Protein AF-A0A151JCH4-F1 (afdb_monomer)

Sequence (97 aa):
MENDKCILVEFINESNLLAAEYRTWLLNDDYRNDDDEIQKIMDNKMEVAIKWPNCDIKSAIAMRKIIQTLYVDDWTVYAVRIYGYGGMYTEKILNLK

Foldseek 3Di:
DLQFKWFWKFFPPPPRDIDIGGLVQFPDPCSSPDPVVLVVLQVVQHKTKGKDFQDDDDPPVVRVVVVVPDDPVRIDITIITTDDMDTPPDPVVPPPD

Secondary structure (DSSP, 8-state):
-TTSEEEEEEETTTTTEEEEEEGGGBS-HHHHH-HHHHHHHHHTT-EEEEEEESS----HHHHHHHHTT--GGGEEEEEEEEEEEEES--TTTT---

Mean predicted aligned error: 7.49 Å

Organism: NCBI:txid471704

Structure (mmCIF, N/CA/C/O backbone):
data_AF-A0A151JCH4-F1
#
_entry.id   AF-A0A151JCH4-F1
#
loop_
_atom_site.group_PDB
_atom_site.id
_atom_site.type_symbol
_atom_site.label_atom_id
_atom_site.label_alt_id
_atom_site.label_comp_id
_atom_site.label_asym_id
_atom_site.label_entity_id
_atom_site.label_seq_id
_atom_site.pdbx_PDB_ins_code
_atom_site.Cartn_x
_atom_site.Cartn_y
_atom_site.Cartn_z
_atom_site.occupancy
_atom_site.B_iso_or_equiv
_atom_site.auth_seq_id
_atom_site.auth_comp_id
_atom_site.auth_asym_id
_atom_site.auth_atom_id
_atom_site.pdbx_PDB_model_num
ATOM 1 N N . MET A 1 1 ? 17.326 8.496 -1.690 1.00 44.41 1 MET A N 1
ATOM 2 C CA . MET A 1 1 ? 16.831 7.336 -2.468 1.00 44.41 1 MET A CA 1
ATOM 3 C C . MET A 1 1 ? 15.325 7.323 -2.274 1.00 44.41 1 MET A C 1
ATOM 5 O O . MET A 1 1 ? 14.897 7.597 -1.168 1.00 44.41 1 MET A O 1
ATOM 9 N N . GLU A 1 2 ? 14.516 7.055 -3.297 1.00 54.72 2 GLU A N 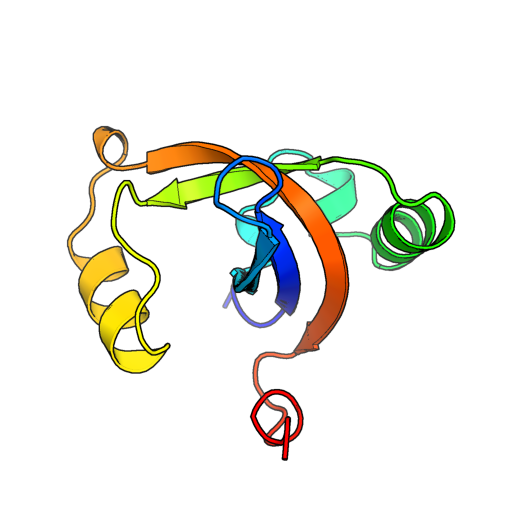1
ATOM 10 C CA . GLU A 1 2 ? 13.040 7.194 -3.243 1.00 54.72 2 GLU A CA 1
ATOM 11 C C . GLU A 1 2 ? 12.320 6.252 -2.248 1.00 54.72 2 GLU A C 1
ATOM 13 O O . GLU A 1 2 ? 11.100 6.263 -2.152 1.00 54.72 2 GLU A O 1
ATOM 18 N N . ASN A 1 3 ? 13.055 5.467 -1.459 1.00 63.16 3 ASN A N 1
ATOM 19 C CA . ASN A 1 3 ? 12.533 4.382 -0.630 1.00 63.16 3 ASN A CA 1
ATOM 20 C C . ASN A 1 3 ? 12.633 4.650 0.880 1.00 63.16 3 ASN A C 1
ATOM 22 O O . ASN A 1 3 ? 12.535 3.724 1.682 1.00 63.16 3 ASN A O 1
ATOM 26 N N . ASP A 1 4 ? 12.817 5.908 1.280 1.00 72.44 4 ASP A N 1
ATOM 27 C CA . ASP A 1 4 ? 12.962 6.262 2.695 1.00 72.44 4 ASP A CA 1
ATOM 28 C C . ASP A 1 4 ? 11.612 6.313 3.426 1.00 72.44 4 ASP A C 1
ATOM 30 O O . ASP A 1 4 ? 11.606 6.298 4.652 1.00 72.44 4 ASP A O 1
ATOM 34 N N . LYS A 1 5 ? 10.479 6.335 2.706 1.00 83.19 5 LYS A N 1
ATOM 35 C CA . LYS A 1 5 ? 9.119 6.336 3.269 1.00 83.19 5 LYS A CA 1
ATOM 36 C C . LYS A 1 5 ? 8.446 4.970 3.107 1.00 83.19 5 LYS A C 1
ATOM 38 O O . LYS A 1 5 ? 8.417 4.410 2.010 1.00 83.19 5 LYS A O 1
ATOM 43 N N . CYS A 1 6 ? 7.850 4.478 4.186 1.00 87.12 6 CYS A N 1
ATOM 44 C CA . CYS A 1 6 ? 7.122 3.218 4.253 1.00 87.12 6 CYS A CA 1
ATOM 45 C C . CYS A 1 6 ? 5.693 3.409 4.7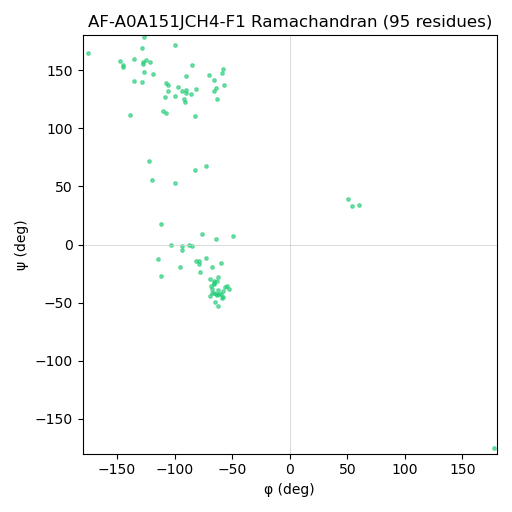81 1.00 87.12 6 CYS A C 1
ATOM 47 O O . CYS A 1 6 ? 5.402 4.387 5.472 1.00 87.12 6 CYS A O 1
ATOM 49 N N . ILE A 1 7 ? 4.826 2.449 4.474 1.00 88.62 7 ILE A N 1
ATOM 50 C CA . ILE A 1 7 ? 3.440 2.331 4.925 1.00 88.62 7 ILE A CA 1
ATOM 51 C C . ILE A 1 7 ? 3.212 0.934 5.510 1.00 88.62 7 ILE A C 1
ATOM 53 O O . ILE A 1 7 ? 3.719 -0.049 4.986 1.00 88.62 7 ILE A O 1
ATOM 57 N N . LEU A 1 8 ? 2.459 0.835 6.599 1.00 90.00 8 LEU A N 1
ATOM 58 C CA . LEU A 1 8 ? 1.952 -0.433 7.118 1.00 90.00 8 LEU A CA 1
ATOM 59 C C . LEU A 1 8 ? 0.586 -0.675 6.486 1.00 90.00 8 LEU A C 1
ATOM 61 O O . LEU A 1 8 ? -0.302 0.170 6.625 1.00 90.00 8 LEU A O 1
ATOM 65 N N . VAL A 1 9 ? 0.421 -1.803 5.807 1.00 89.81 9 VAL A N 1
ATOM 66 C CA . VAL A 1 9 ? -0.786 -2.124 5.046 1.00 89.81 9 VAL A CA 1
ATOM 67 C C . VAL A 1 9 ? -1.372 -3.473 5.435 1.00 89.81 9 VAL A C 1
ATOM 69 O O . VAL A 1 9 ? -0.643 -4.391 5.795 1.00 89.81 9 VAL A O 1
ATOM 72 N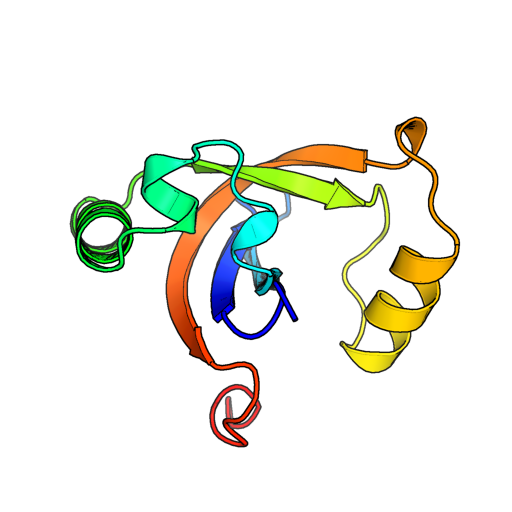 N . GLU A 1 10 ? -2.692 -3.588 5.335 1.00 89.38 10 GLU A N 1
ATOM 73 C CA . GLU A 1 10 ? -3.448 -4.839 5.432 1.00 89.38 10 GLU A CA 1
ATOM 74 C C . GLU A 1 10 ? -3.974 -5.224 4.050 1.00 89.38 10 GLU A C 1
ATOM 76 O O . GLU A 1 10 ? -4.657 -4.426 3.401 1.00 89.38 10 GLU A O 1
ATOM 81 N N . PHE A 1 11 ? -3.690 -6.449 3.615 1.00 87.19 11 PHE A N 1
ATOM 82 C CA . PHE A 1 11 ? -4.215 -7.002 2.370 1.00 87.19 11 PHE A CA 1
ATOM 83 C C . PHE A 1 11 ? -5.621 -7.553 2.589 1.00 87.19 11 PHE A C 1
ATOM 85 O O . PHE A 1 11 ? -5.818 -8.586 3.231 1.00 87.19 11 PHE A O 1
ATOM 92 N N . ILE A 1 12 ? -6.603 -6.875 2.000 1.00 83.56 12 ILE A N 1
ATOM 93 C CA . ILE A 1 12 ? -8.033 -7.144 2.218 1.00 83.56 12 ILE A CA 1
ATOM 94 C C . ILE A 1 12 ? -8.432 -8.524 1.672 1.00 83.56 12 ILE A C 1
ATOM 96 O O . ILE A 1 12 ? -9.274 -9.210 2.244 1.00 83.56 12 ILE A O 1
ATOM 100 N N . ASN A 1 13 ? -7.787 -8.956 0.585 1.00 74.25 13 ASN A N 1
ATOM 101 C CA . ASN A 1 13 ? -8.106 -10.208 -0.106 1.00 74.25 13 ASN A CA 1
ATOM 102 C C . ASN A 1 13 ? -7.263 -11.409 0.361 1.00 74.25 13 ASN A C 1
ATOM 104 O O . ASN A 1 13 ? -7.523 -12.528 -0.066 1.00 74.25 13 ASN A O 1
ATOM 108 N N . GLU A 1 14 ? -6.282 -11.198 1.243 1.00 70.38 14 GLU A N 1
ATOM 109 C CA . GLU A 1 14 ? -5.307 -12.216 1.664 1.00 70.38 14 GLU A CA 1
ATOM 110 C C . GLU A 1 14 ? -5.397 -12.451 3.178 1.00 70.38 14 GLU A C 1
ATOM 112 O O . GLU A 1 14 ? -4.427 -12.296 3.912 1.00 70.38 14 GLU A O 1
ATOM 117 N N . SER A 1 15 ? -6.591 -12.785 3.680 1.00 72.56 15 SER A N 1
ATOM 118 C CA . SER A 1 15 ? -6.825 -13.099 5.104 1.00 72.56 15 SER A CA 1
ATOM 119 C C . SER A 1 15 ? -6.357 -12.018 6.094 1.00 72.56 15 SER A C 1
ATOM 121 O O . SER A 1 15 ? -5.938 -12.350 7.203 1.00 72.56 15 SER A O 1
ATOM 123 N N . ASN A 1 16 ? -6.437 -10.735 5.718 1.00 68.94 16 ASN A N 1
ATOM 124 C CA . ASN A 1 16 ? -6.028 -9.603 6.560 1.00 68.94 16 ASN A CA 1
ATOM 125 C C . ASN A 1 16 ? -4.540 -9.637 6.966 1.00 68.94 16 ASN A C 1
ATOM 127 O O . ASN A 1 16 ? -4.166 -9.232 8.070 1.00 68.94 16 ASN A O 1
ATOM 131 N N . LEU A 1 17 ? -3.669 -10.146 6.088 1.00 79.88 17 LEU A N 1
ATOM 132 C CA . LEU A 1 17 ? -2.225 -10.131 6.319 1.00 79.88 17 LEU A CA 1
ATOM 133 C C . LEU A 1 17 ? -1.686 -8.694 6.372 1.00 79.88 17 LEU A C 1
ATOM 135 O O . LEU A 1 17 ? -2.004 -7.870 5.515 1.00 79.88 17 LEU A O 1
ATOM 139 N N . LEU A 1 18 ? -0.835 -8.421 7.366 1.00 83.06 18 LEU A N 1
ATOM 140 C CA . LEU A 1 18 ? -0.160 -7.137 7.557 1.00 83.06 18 LEU A CA 1
ATOM 141 C C . LEU A 1 18 ? 1.257 -7.165 6.980 1.00 83.06 18 LEU A C 1
ATOM 143 O O . LEU A 1 18 ? 2.011 -8.107 7.238 1.00 83.06 18 LEU A O 1
ATOM 147 N N . ALA A 1 19 ? 1.643 -6.110 6.264 1.00 81.38 19 ALA A N 1
ATOM 148 C CA . ALA A 1 19 ? 2.982 -5.962 5.700 1.00 81.38 19 ALA A CA 1
ATOM 149 C C . ALA A 1 19 ? 3.450 -4.495 5.703 1.00 81.38 19 ALA A C 1
ATOM 151 O O . ALA A 1 19 ? 2.635 -3.573 5.708 1.00 81.38 19 ALA A O 1
ATOM 152 N N . ALA A 1 20 ? 4.766 -4.275 5.755 1.00 82.25 20 ALA A N 1
ATOM 153 C CA . ALA A 1 20 ? 5.369 -2.943 5.792 1.00 82.25 20 ALA A CA 1
ATOM 154 C C . ALA A 1 20 ? 6.073 -2.662 4.466 1.00 82.25 20 ALA A C 1
ATOM 156 O O . ALA A 1 20 ? 7.068 -3.309 4.147 1.00 82.25 20 ALA A O 1
ATOM 157 N N . GLU A 1 21 ? 5.574 -1.672 3.731 1.00 81.81 21 GLU A N 1
ATOM 158 C CA . GLU A 1 21 ? 5.859 -1.500 2.310 1.00 81.81 21 GLU A CA 1
ATOM 159 C C . GLU A 1 21 ? 6.357 -0.129 1.938 1.00 81.81 21 GLU A C 1
ATOM 161 O O . GLU A 1 21 ? 6.096 0.855 2.624 1.00 81.81 21 GLU A O 1
ATOM 166 N N . TYR A 1 22 ? 7.058 -0.051 0.810 1.00 84.38 22 TYR A N 1
ATOM 167 C CA . TYR A 1 22 ? 7.491 1.228 0.282 1.00 84.38 22 TYR A CA 1
ATOM 168 C C . TYR A 1 22 ? 6.293 2.057 -0.145 1.00 84.38 22 TYR A C 1
ATOM 170 O O . TYR A 1 22 ? 5.423 1.618 -0.896 1.00 84.38 22 TYR A O 1
ATOM 178 N N . ARG A 1 23 ? 6.284 3.316 0.278 1.00 86.69 23 ARG A N 1
ATOM 179 C CA . ARG A 1 23 ? 5.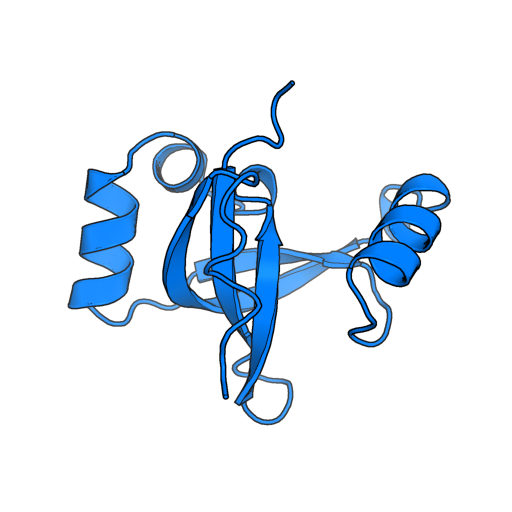212 4.242 -0.075 1.00 86.69 23 ARG A CA 1
ATOM 180 C C . ARG A 1 23 ? 5.122 4.487 -1.584 1.00 86.69 23 ARG A C 1
ATOM 182 O O . ARG A 1 23 ? 4.037 4.721 -2.106 1.00 86.69 23 ARG A O 1
ATOM 189 N N . THR A 1 24 ? 6.243 4.367 -2.293 1.00 87.12 24 THR A N 1
ATOM 190 C CA . THR A 1 24 ? 6.322 4.443 -3.761 1.00 87.12 24 THR A CA 1
ATOM 191 C C . THR A 1 24 ? 5.477 3.386 -4.471 1.00 87.12 24 THR A C 1
ATOM 193 O O . THR A 1 24 ? 5.194 3.534 -5.658 1.00 87.12 24 THR A O 1
ATOM 196 N N . TRP A 1 25 ? 5.035 2.341 -3.770 1.00 89.69 25 TRP A N 1
ATOM 197 C CA . TRP A 1 25 ? 4.205 1.286 -4.344 1.00 89.69 25 TRP A CA 1
ATOM 198 C C . TRP A 1 25 ? 2.723 1.648 -4.423 1.00 89.69 25 TRP A C 1
ATOM 200 O O . TRP A 1 25 ? 1.993 0.988 -5.161 1.00 89.69 25 TRP A O 1
ATOM 210 N N . LEU A 1 26 ? 2.271 2.704 -3.738 1.00 90.69 26 LEU A N 1
ATOM 211 C CA . LEU A 1 26 ? 0.929 3.262 -3.935 1.00 90.69 26 LEU A CA 1
ATOM 212 C C . LEU A 1 26 ? 0.747 3.659 -5.392 1.00 90.69 26 LEU A C 1
ATOM 214 O O . LEU A 1 26 ? 1.649 4.239 -5.978 1.00 90.69 26 LEU A O 1
ATOM 218 N N . LEU A 1 27 ? -0.394 3.375 -6.009 1.00 89.81 27 LEU A N 1
ATOM 219 C CA . LEU A 1 27 ? -0.593 3.732 -7.418 1.00 89.81 27 LEU A CA 1
ATOM 220 C C . LEU A 1 27 ? -0.915 5.212 -7.646 1.00 89.81 27 LEU A C 1
ATOM 222 O O . LEU A 1 27 ? -0.642 5.714 -8.731 1.00 89.81 27 LEU A O 1
ATOM 226 N N . ASN A 1 28 ? -1.453 5.898 -6.639 1.00 87.81 28 ASN A N 1
ATOM 227 C CA . ASN A 1 28 ? -1.803 7.313 -6.714 1.00 87.81 28 ASN A CA 1
ATOM 228 C C . ASN A 1 28 ? -0.631 8.191 -6.236 1.00 87.81 28 ASN A C 1
ATOM 230 O O . ASN A 1 28 ? -0.138 8.019 -5.119 1.00 87.81 28 ASN A O 1
ATOM 234 N N . ASP A 1 29 ? -0.208 9.129 -7.084 1.00 81.38 29 ASP A N 1
ATOM 235 C CA . ASP A 1 29 ? 0.929 10.023 -6.843 1.00 81.38 29 ASP A CA 1
ATOM 236 C C . ASP A 1 29 ? 0.703 11.006 -5.687 1.00 81.38 29 ASP A C 1
ATOM 238 O O . ASP A 1 29 ? 1.658 11.318 -4.969 1.00 81.38 29 ASP A O 1
ATOM 242 N N . ASP A 1 30 ? -0.538 11.432 -5.446 1.00 81.88 30 ASP A N 1
ATOM 243 C CA . ASP A 1 30 ? -0.881 12.295 -4.310 1.00 81.88 30 ASP A CA 1
ATOM 244 C C . ASP A 1 30 ? -0.594 11.547 -3.001 1.00 81.88 30 ASP A C 1
ATOM 246 O O . ASP A 1 30 ? 0.084 12.046 -2.100 1.00 81.88 30 ASP A O 1
ATOM 250 N N . TYR A 1 31 ? -0.979 10.268 -2.945 1.00 83.25 31 TYR A N 1
ATOM 251 C CA . TYR A 1 31 ? -0.753 9.422 -1.772 1.00 83.25 31 TYR A CA 1
ATOM 252 C C . TYR A 1 31 ? 0.730 9.105 -1.578 1.00 83.25 31 TYR A C 1
ATOM 254 O O . TYR A 1 31 ? 1.180 8.930 -0.446 1.00 83.25 31 TYR A O 1
ATOM 262 N N . ARG A 1 32 ? 1.533 9.050 -2.648 1.00 81.50 32 ARG A N 1
ATOM 263 C CA . ARG A 1 32 ? 2.984 8.812 -2.536 1.00 81.50 32 ARG A CA 1
ATOM 264 C C . ARG A 1 32 ? 3.716 9.954 -1.836 1.00 81.50 32 ARG A C 1
ATOM 266 O O . ARG A 1 32 ? 4.690 9.695 -1.127 1.00 81.50 32 ARG A O 1
ATOM 273 N N . ASN A 1 33 ? 3.261 11.188 -2.035 1.00 81.06 33 ASN A N 1
ATOM 274 C CA . ASN A 1 33 ? 4.057 12.374 -1.730 1.00 81.06 33 ASN A CA 1
ATOM 275 C C . ASN A 1 33 ? 3.520 13.204 -0.559 1.00 81.06 33 ASN A C 1
ATOM 277 O O . ASN A 1 33 ? 4.329 13.832 0.125 1.00 81.06 33 ASN A O 1
ATOM 281 N N . ASP A 1 34 ? 2.213 13.156 -0.285 1.00 86.25 34 ASP A N 1
ATOM 282 C CA . ASP A 1 34 ? 1.562 13.999 0.722 1.00 86.25 34 ASP A CA 1
ATOM 283 C C . ASP A 1 34 ? 1.143 13.219 1.981 1.00 86.25 34 ASP A C 1
ATOM 285 O O . ASP A 1 34 ? 0.330 12.294 1.937 1.00 86.25 34 ASP A O 1
ATOM 289 N N . ASP 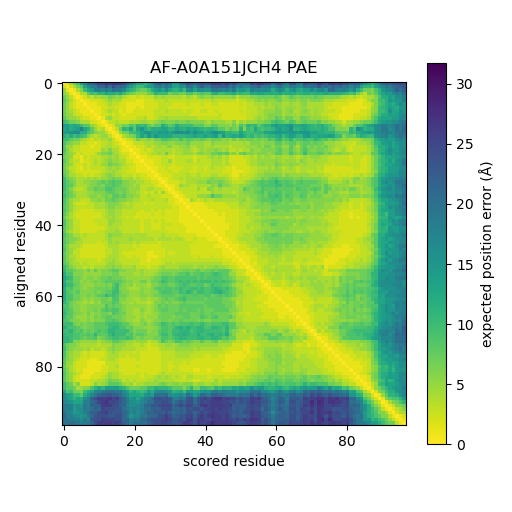A 1 35 ? 1.779 13.520 3.112 1.00 86.81 35 ASP A N 1
ATOM 290 C CA . ASP A 1 35 ? 1.498 12.876 4.400 1.00 86.81 35 ASP A CA 1
ATOM 291 C C . ASP A 1 35 ? 0.053 13.155 4.871 1.00 86.81 35 ASP A C 1
ATOM 293 O O . ASP A 1 35 ? -0.564 12.267 5.464 1.00 86.81 35 ASP A O 1
ATOM 297 N N . ASP A 1 36 ? -0.519 14.318 4.537 1.00 89.31 36 ASP A N 1
ATOM 298 C CA . ASP A 1 36 ? -1.894 14.677 4.908 1.00 89.31 36 ASP A CA 1
ATOM 299 C C . ASP A 1 36 ? -2.913 13.797 4.169 1.00 89.31 36 ASP A C 1
ATOM 301 O O . ASP A 1 36 ? -3.930 13.395 4.738 1.00 89.31 36 ASP A O 1
ATOM 305 N N . GLU A 1 37 ? -2.633 13.432 2.916 1.00 90.25 37 GLU A N 1
ATOM 306 C CA . GLU A 1 37 ? -3.473 12.507 2.146 1.00 90.25 37 GLU A CA 1
ATOM 3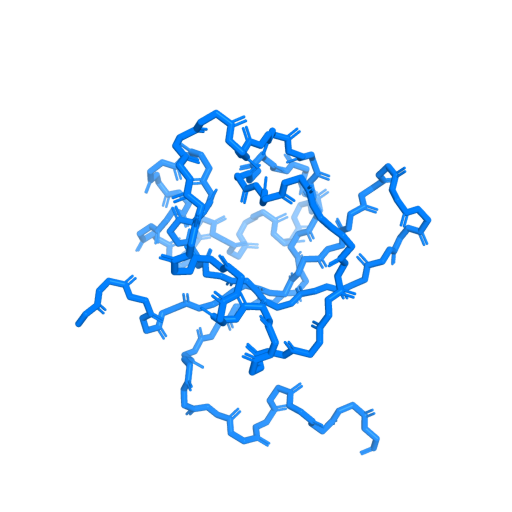07 C C . GLU A 1 37 ? -3.438 11.086 2.720 1.00 90.25 37 GLU A C 1
ATOM 309 O O . GLU A 1 37 ? -4.474 10.422 2.810 1.00 90.25 37 GLU A O 1
ATOM 314 N N . ILE A 1 38 ? -2.275 10.622 3.188 1.00 88.94 38 ILE A N 1
ATOM 315 C CA . ILE A 1 38 ? -2.174 9.327 3.880 1.00 88.94 38 ILE A CA 1
ATOM 316 C C . ILE A 1 38 ? -2.965 9.342 5.186 1.00 88.94 38 ILE A C 1
ATOM 318 O O . ILE A 1 38 ? -3.688 8.382 5.466 1.00 88.94 38 ILE A O 1
ATOM 322 N N . GLN A 1 39 ? -2.880 10.424 5.961 1.00 90.56 39 GLN A N 1
ATOM 323 C CA . GLN A 1 39 ? -3.658 10.549 7.191 1.00 90.56 39 GLN A CA 1
ATOM 324 C C . GLN A 1 39 ? -5.165 10.519 6.896 1.00 90.56 39 GLN A C 1
ATOM 326 O O . GLN A 1 39 ? -5.897 9.781 7.553 1.00 90.56 39 GLN A O 1
ATOM 331 N N . LYS A 1 40 ? -5.628 11.209 5.844 1.00 92.00 40 LYS A N 1
ATOM 332 C CA . LYS A 1 40 ? -7.031 11.136 5.396 1.00 92.00 40 LYS A CA 1
ATOM 333 C C . LYS A 1 40 ? -7.447 9.717 5.010 1.00 92.00 40 LYS A C 1
ATOM 335 O O . LYS A 1 40 ? -8.552 9.308 5.363 1.00 92.00 40 LYS A O 1
ATOM 340 N N . ILE A 1 41 ? -6.602 8.963 4.303 1.00 91.44 41 ILE A N 1
ATOM 341 C CA . ILE A 1 41 ? -6.876 7.556 3.957 1.00 91.44 41 ILE A CA 1
ATOM 342 C C . ILE A 1 41 ? -7.076 6.724 5.223 1.00 91.44 41 ILE A C 1
ATOM 344 O O . ILE A 1 41 ? -8.036 5.955 5.303 1.00 91.44 41 ILE A O 1
ATOM 348 N N . MET A 1 42 ? -6.198 6.898 6.212 1.00 92.44 42 MET A N 1
ATOM 349 C CA . MET A 1 42 ? -6.259 6.178 7.484 1.00 92.44 42 MET A CA 1
ATOM 350 C C . MET A 1 42 ? -7.514 6.540 8.287 1.00 92.44 42 MET A C 1
ATOM 352 O O . MET A 1 42 ? -8.252 5.646 8.706 1.00 92.44 42 MET A O 1
ATOM 356 N N . ASP A 1 43 ? -7.798 7.833 8.450 1.00 93.31 43 ASP A N 1
ATOM 357 C CA . ASP A 1 43 ? -8.941 8.328 9.228 1.00 93.31 43 ASP A CA 1
ATOM 358 C C . ASP A 1 43 ? -10.275 7.862 8.631 1.00 93.31 43 ASP A C 1
ATOM 360 O O . ASP A 1 43 ? -11.191 7.463 9.355 1.00 93.31 43 ASP A O 1
ATOM 364 N N . ASN A 1 44 ? -10.364 7.848 7.298 1.00 92.94 44 ASN A N 1
ATOM 365 C CA . ASN A 1 44 ? -11.551 7.409 6.566 1.00 92.94 44 ASN A CA 1
ATOM 366 C C . ASN A 1 44 ? -11.580 5.896 6.292 1.00 92.94 44 ASN A C 1
ATOM 368 O O . ASN A 1 44 ? -12.541 5.410 5.694 1.00 92.94 44 ASN A O 1
ATOM 372 N N . LYS A 1 45 ? -10.552 5.144 6.714 1.00 88.62 45 LYS A N 1
ATOM 373 C CA . LYS A 1 45 ? -10.391 3.700 6.455 1.00 88.62 45 LYS A CA 1
ATOM 374 C C . LYS A 1 45 ? -10.550 3.339 4.973 1.00 88.62 45 LYS A C 1
ATOM 376 O O . LYS A 1 45 ? -11.165 2.327 4.632 1.00 88.62 45 LYS A O 1
ATOM 381 N N . MET A 1 46 ? -10.023 4.192 4.098 1.00 91.88 46 MET A N 1
ATOM 382 C CA . MET A 1 46 ? -10.135 4.020 2.654 1.00 91.88 46 MET A CA 1
ATOM 383 C C . MET A 1 46 ? -9.285 2.846 2.174 1.00 91.88 46 MET A C 1
ATOM 385 O O . MET A 1 46 ? -8.196 2.578 2.684 1.00 91.88 46 MET A O 1
ATOM 389 N N . GLU A 1 47 ? -9.790 2.167 1.151 1.00 93.25 47 GLU A N 1
ATOM 390 C CA . GLU A 1 47 ? -9.067 1.121 0.439 1.00 93.25 47 GLU A CA 1
ATOM 391 C C . GLU A 1 47 ? -8.301 1.763 -0.716 1.00 93.25 47 GLU A C 1
ATOM 393 O O . GLU A 1 47 ? -8.857 2.546 -1.490 1.00 93.25 47 GLU A O 1
ATOM 398 N N . VAL A 1 48 ? -7.013 1.454 -0.821 1.00 92.88 48 VAL A N 1
ATOM 399 C CA . VAL A 1 48 ? -6.127 2.009 -1.847 1.00 92.88 48 VAL A CA 1
ATOM 400 C C . VAL A 1 48 ? -5.412 0.899 -2.593 1.00 92.88 48 VAL A C 1
ATOM 402 O O . VAL A 1 48 ? -5.230 -0.204 -2.083 1.00 92.88 48 VAL A O 1
ATOM 405 N N . ALA A 1 49 ? -4.998 1.195 -3.821 1.00 92.81 49 ALA A N 1
ATOM 406 C CA . ALA A 1 49 ? -4.292 0.244 -4.660 1.00 92.81 49 ALA A CA 1
ATOM 407 C C . ALA A 1 49 ? -2.771 0.403 -4.524 1.00 92.81 49 ALA A C 1
ATOM 409 O O . ALA A 1 49 ? -2.241 1.515 -4.647 1.00 92.81 49 ALA A O 1
ATOM 410 N N . ILE A 1 50 ? -2.074 -0.716 -4.332 1.00 91.81 50 ILE A N 1
ATOM 411 C CA . ILE A 1 50 ? -0.609 -0.797 -4.353 1.00 91.81 50 ILE A CA 1
ATOM 412 C C . ILE A 1 50 ? -0.132 -1.774 -5.427 1.00 91.81 50 ILE A C 1
ATOM 414 O O . ILE A 1 50 ? -0.856 -2.696 -5.806 1.00 91.81 50 ILE A O 1
ATOM 418 N N . LYS A 1 51 ? 1.112 -1.603 -5.880 1.00 90.81 51 LYS A N 1
ATOM 419 C CA . LYS A 1 51 ? 1.859 -2.661 -6.565 1.00 90.81 51 LYS A CA 1
ATOM 420 C C . LYS A 1 51 ? 2.473 -3.601 -5.540 1.00 90.81 51 LYS A C 1
ATOM 422 O O . LYS A 1 51 ? 3.117 -3.151 -4.598 1.00 90.81 51 LYS A O 1
ATOM 427 N N . TRP A 1 52 ? 2.326 -4.895 -5.776 1.00 88.12 52 TRP A N 1
ATOM 428 C CA . TRP A 1 52 ? 2.942 -5.949 -4.983 1.00 88.12 52 TRP A CA 1
ATOM 429 C C . TRP A 1 52 ? 3.528 -7.006 -5.920 1.00 88.12 52 TRP A C 1
ATOM 431 O O . TRP A 1 52 ? 2.906 -7.320 -6.942 1.00 88.12 52 TRP A O 1
ATOM 441 N N . PRO A 1 53 ? 4.705 -7.560 -5.611 1.00 88.44 53 PRO A N 1
ATOM 442 C CA . PRO A 1 53 ? 5.236 -8.684 -6.364 1.00 88.44 53 PRO A CA 1
ATOM 443 C C . PRO A 1 53 ? 4.366 -9.929 -6.180 1.00 88.44 53 PRO A C 1
ATOM 445 O O . PRO A 1 53 ? 3.912 -10.195 -5.076 1.00 88.44 53 PRO A O 1
ATOM 448 N N . ASN A 1 54 ? 4.154 -10.732 -7.218 1.00 84.00 54 ASN A N 1
ATOM 449 C CA . ASN A 1 54 ? 3.380 -11.973 -7.132 1.00 84.00 54 ASN A CA 1
ATOM 450 C C . ASN A 1 54 ? 4.157 -13.071 -6.374 1.00 84.00 54 ASN A C 1
ATOM 452 O O . ASN A 1 54 ? 4.628 -14.054 -6.947 1.00 84.00 54 ASN A O 1
ATOM 456 N N . CYS A 1 55 ? 4.353 -12.863 -5.075 1.00 80.69 55 CYS A N 1
ATOM 457 C CA . CYS A 1 55 ? 5.034 -13.759 -4.161 1.00 80.69 55 CYS A CA 1
ATOM 458 C C . CYS A 1 55 ? 4.429 -13.668 -2.756 1.00 80.69 55 CYS A C 1
ATOM 460 O O . CYS A 1 55 ? 3.868 -12.641 -2.366 1.00 80.69 55 CYS A O 1
ATOM 462 N N . ASP A 1 56 ? 4.625 -14.722 -1.964 1.00 80.88 56 ASP A N 1
ATOM 463 C CA . ASP A 1 56 ? 4.259 -14.705 -0.548 1.00 80.88 56 ASP A CA 1
ATOM 464 C C . ASP A 1 56 ? 4.995 -13.591 0.206 1.00 80.88 56 ASP A C 1
ATOM 466 O O . ASP A 1 56 ? 6.169 -13.314 -0.063 1.00 80.88 56 ASP A O 1
ATOM 470 N N . ILE A 1 57 ? 4.342 -13.035 1.227 1.00 75.81 57 ILE A N 1
ATOM 471 C CA . ILE A 1 57 ? 4.968 -12.111 2.176 1.00 75.81 57 ILE A CA 1
ATOM 472 C C . ILE A 1 57 ? 6.084 -12.852 2.928 1.00 75.81 57 ILE A C 1
ATOM 474 O O . ILE A 1 57 ? 5.870 -13.905 3.534 1.00 75.81 57 ILE A O 1
ATOM 478 N N . LYS A 1 58 ? 7.302 -12.303 2.896 1.00 76.50 58 LYS A N 1
ATOM 479 C CA . LYS A 1 58 ? 8.481 -12.843 3.598 1.00 76.50 58 LYS A CA 1
ATOM 480 C C . LYS A 1 58 ? 9.125 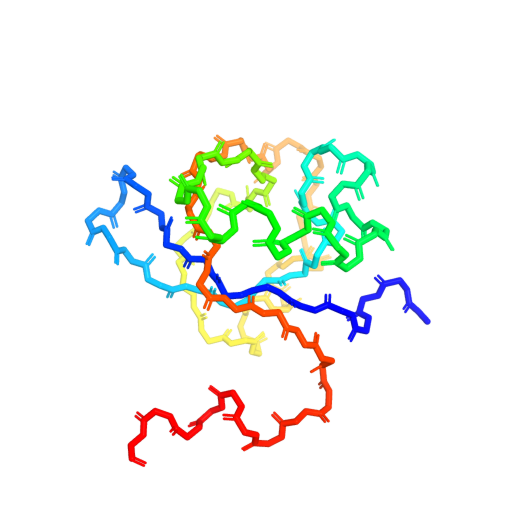-11.768 4.476 1.00 76.50 58 LYS A C 1
ATOM 482 O O . LYS A 1 58 ? 8.692 -10.623 4.510 1.00 76.50 58 LYS A O 1
ATOM 487 N N . SER A 1 59 ? 10.190 -12.128 5.196 1.00 72.69 59 SER A N 1
ATOM 488 C CA . SER A 1 59 ? 10.967 -11.153 5.973 1.00 72.69 59 SER A CA 1
ATOM 489 C C . SER A 1 59 ? 11.518 -10.036 5.080 1.00 72.69 59 SER A C 1
ATOM 491 O O . SER A 1 59 ? 11.843 -10.277 3.918 1.00 72.69 59 SER A O 1
ATOM 493 N N . ALA A 1 60 ? 11.706 -8.831 5.626 1.00 71.38 60 ALA A N 1
ATOM 494 C CA . ALA A 1 60 ? 12.184 -7.672 4.862 1.00 71.38 60 ALA A CA 1
ATOM 495 C C . ALA A 1 60 ? 13.488 -7.945 4.079 1.00 71.38 60 ALA A C 1
ATOM 497 O O . ALA A 1 60 ? 13.639 -7.525 2.934 1.00 71.38 60 ALA A O 1
ATOM 498 N N . ILE A 1 61 ? 14.421 -8.710 4.664 1.00 74.00 61 ILE A N 1
ATOM 499 C CA . ILE A 1 61 ? 15.676 -9.104 4.000 1.00 74.00 61 ILE A CA 1
ATOM 500 C C . ILE A 1 61 ? 15.405 -10.027 2.803 1.00 74.00 61 ILE A C 1
ATOM 502 O O . ILE A 1 61 ? 16.039 -9.878 1.758 1.00 74.00 61 ILE A O 1
ATOM 506 N N . ALA A 1 62 ? 14.485 -10.983 2.947 1.00 77.62 62 ALA A N 1
ATOM 507 C CA . ALA A 1 62 ? 14.111 -11.893 1.870 1.00 77.62 62 ALA A CA 1
ATOM 508 C C . ALA A 1 62 ? 13.346 -11.155 0.764 1.00 77.62 62 ALA A C 1
ATOM 510 O O . ALA A 1 62 ? 13.695 -11.302 -0.405 1.00 77.62 62 ALA A O 1
ATOM 511 N N . MET A 1 63 ? 12.388 -10.300 1.134 1.00 80.50 63 MET A N 1
ATOM 512 C CA . MET A 1 63 ? 11.641 -9.461 0.195 1.00 80.50 63 MET A CA 1
ATOM 513 C C . MET A 1 63 ? 12.577 -8.566 -0.616 1.00 80.50 63 MET A C 1
ATOM 515 O O . MET A 1 63 ? 12.483 -8.542 -1.838 1.00 80.50 63 MET A O 1
ATOM 519 N N . ARG A 1 64 ? 13.563 -7.918 0.020 1.00 78.38 64 ARG A N 1
ATOM 520 C CA . ARG A 1 64 ? 14.547 -7.079 -0.685 1.00 78.38 6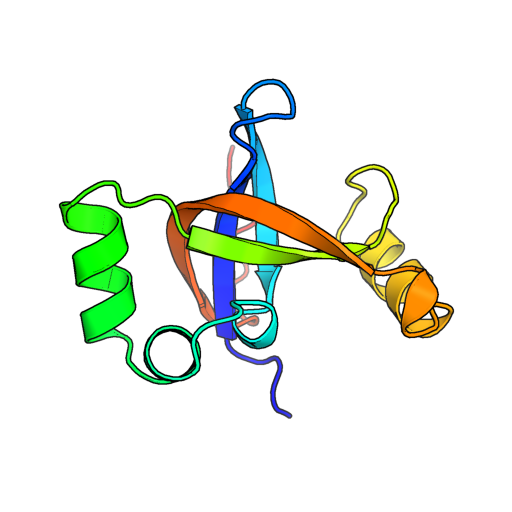4 ARG A CA 1
ATOM 521 C C . ARG A 1 64 ? 15.329 -7.848 -1.752 1.00 78.38 64 ARG A C 1
ATOM 523 O O . ARG A 1 64 ? 15.581 -7.299 -2.819 1.00 78.38 64 ARG A O 1
ATOM 530 N N . LYS A 1 65 ? 15.715 -9.096 -1.471 1.00 82.94 65 LYS A N 1
ATOM 531 C CA . LYS A 1 65 ? 16.401 -9.954 -2.450 1.00 82.94 65 LYS A CA 1
ATOM 532 C C . LYS A 1 65 ? 15.480 -10.344 -3.602 1.00 82.94 65 LYS A C 1
ATOM 534 O O . LYS A 1 65 ? 15.926 -10.324 -4.739 1.00 82.94 65 LYS A O 1
ATOM 539 N N . ILE A 1 66 ? 14.222 -10.667 -3.300 1.00 83.50 66 ILE A N 1
ATOM 540 C CA . ILE A 1 66 ? 13.214 -11.017 -4.306 1.00 83.50 66 ILE A CA 1
ATOM 541 C C . ILE A 1 66 ? 12.981 -9.829 -5.237 1.00 83.50 66 ILE A C 1
ATOM 543 O O . ILE A 1 66 ? 13.172 -9.967 -6.433 1.00 83.50 66 ILE A O 1
ATOM 547 N N . ILE A 1 67 ? 12.681 -8.645 -4.698 1.00 84.62 67 ILE A N 1
ATOM 548 C CA . ILE A 1 67 ? 12.383 -7.428 -5.474 1.00 84.62 67 ILE A CA 1
ATOM 549 C C . ILE A 1 67 ? 13.501 -7.087 -6.473 1.00 84.62 67 ILE A C 1
ATOM 551 O O . ILE A 1 67 ? 13.219 -6.626 -7.574 1.00 84.62 67 ILE A O 1
ATOM 555 N N . GLN A 1 68 ? 14.767 -7.336 -6.119 1.00 83.81 68 GLN A N 1
ATOM 556 C CA . GLN A 1 68 ? 15.918 -7.091 -6.999 1.00 83.81 68 GLN A CA 1
ATOM 557 C C . GLN A 1 68 ? 15.972 -8.004 -8.232 1.00 83.81 68 GLN A C 1
ATOM 559 O O . GLN A 1 68 ? 16.686 -7.683 -9.180 1.00 83.81 68 GLN A O 1
ATOM 564 N N . THR A 1 69 ? 15.265 -9.133 -8.217 1.00 85.00 69 THR A N 1
ATOM 565 C CA . THR A 1 69 ? 15.237 -10.105 -9.318 1.00 85.00 69 THR A CA 1
ATOM 566 C C . THR A 1 69 ? 13.961 -10.036 -10.154 1.00 85.00 69 THR A C 1
ATOM 568 O O . THR A 1 69 ? 13.828 -10.826 -11.083 1.00 85.00 69 THR A O 1
ATOM 571 N N . LEU A 1 70 ? 13.024 -9.142 -9.820 1.00 84.75 70 LEU A N 1
ATOM 572 C CA . LEU A 1 70 ? 11.722 -9.057 -10.483 1.00 84.75 70 LEU A CA 1
ATOM 573 C C . LEU A 1 70 ? 11.736 -8.116 -11.686 1.00 84.75 70 LEU A C 1
ATOM 575 O O . LEU A 1 70 ? 12.355 -7.049 -11.667 1.00 84.75 70 LEU A O 1
ATOM 579 N N . TYR A 1 71 ? 10.967 -8.491 -12.698 1.00 83.19 71 TYR A N 1
ATOM 580 C CA . TYR A 1 71 ? 10.624 -7.690 -13.865 1.00 83.19 71 TYR A CA 1
ATOM 581 C C . TYR A 1 71 ? 9.230 -7.079 -13.702 1.00 83.19 71 TYR A C 1
ATOM 583 O O . TYR A 1 71 ? 8.508 -7.399 -12.766 1.00 83.19 71 TYR A O 1
ATOM 591 N N . VAL A 1 72 ? 8.837 -6.180 -14.612 1.00 76.62 72 VAL A N 1
ATOM 592 C CA . VAL A 1 72 ? 7.537 -5.479 -14.551 1.00 76.62 72 VAL A CA 1
ATOM 593 C C . VAL A 1 72 ? 6.352 -6.452 -14.499 1.00 76.62 72 VAL A C 1
ATOM 595 O O . VAL A 1 72 ? 5.404 -6.194 -13.762 1.00 76.62 72 VAL A O 1
ATOM 598 N N . ASP A 1 73 ? 6.439 -7.577 -15.212 1.00 84.62 73 ASP A N 1
ATOM 599 C CA . ASP A 1 73 ? 5.373 -8.585 -15.300 1.00 84.62 73 ASP A CA 1
ATOM 600 C C . ASP A 1 73 ? 5.206 -9.418 -14.015 1.00 84.62 73 ASP A C 1
ATOM 602 O O . ASP A 1 73 ? 4.202 -10.108 -13.851 1.00 84.62 73 ASP A O 1
ATOM 606 N N . ASP A 1 74 ? 6.153 -9.325 -13.075 1.00 87.81 74 ASP A N 1
ATOM 607 C CA . ASP A 1 74 ? 6.073 -10.003 -11.779 1.00 87.81 74 ASP A CA 1
ATOM 608 C C . ASP A 1 74 ? 5.268 -9.209 -10.739 1.00 87.81 74 ASP A C 1
ATOM 610 O O . ASP A 1 74 ? 5.118 -9.655 -9.601 1.00 87.81 74 ASP A O 1
ATOM 614 N N . TRP A 1 75 ? 4.763 -8.024 -11.092 1.00 88.94 75 TRP A N 1
ATOM 615 C CA . TRP A 1 75 ? 3.994 -7.165 -10.194 1.00 88.94 75 TRP A CA 1
ATOM 616 C C . TRP A 1 75 ? 2.517 -7.195 -10.549 1.00 88.94 75 TRP A C 1
ATOM 618 O O . TRP A 1 75 ? 2.129 -7.060 -11.707 1.00 88.94 75 TRP A O 1
ATOM 628 N N . THR A 1 76 ? 1.677 -7.277 -9.529 1.00 90.38 76 THR A N 1
ATOM 629 C CA . THR A 1 76 ? 0.228 -7.158 -9.666 1.00 90.38 76 THR A CA 1
ATOM 630 C C . THR A 1 76 ? -0.315 -6.117 -8.692 1.00 90.38 76 THR A C 1
ATOM 632 O O . THR A 1 76 ? 0.406 -5.578 -7.846 1.00 90.38 76 THR A O 1
ATOM 635 N N . VAL A 1 77 ? -1.581 -5.758 -8.872 1.00 90.62 77 VAL A N 1
ATOM 636 C CA . VAL A 1 77 ? -2.245 -4.715 -8.095 1.00 90.62 77 VAL A CA 1
ATOM 637 C C . VAL A 1 77 ? -3.085 -5.353 -7.003 1.00 90.62 77 VAL A C 1
ATOM 639 O O . VAL A 1 77 ? -3.935 -6.195 -7.285 1.00 90.62 77 VAL A O 1
ATOM 642 N N . TYR A 1 78 ? -2.881 -4.902 -5.769 1.00 89.69 78 TYR A N 1
ATOM 643 C CA . TYR A 1 78 ? -3.682 -5.313 -4.620 1.00 89.69 78 TYR A CA 1
ATOM 644 C C . TYR A 1 78 ? -4.395 -4.119 -4.003 1.00 89.69 78 TYR A C 1
ATOM 646 O O . TYR A 1 78 ? -3.860 -3.010 -3.970 1.00 89.69 78 TYR A O 1
ATOM 654 N N . ALA A 1 79 ? -5.594 -4.377 -3.485 1.00 90.94 79 ALA A N 1
ATOM 655 C CA . ALA A 1 79 ? -6.309 -3.454 -2.618 1.00 90.94 79 ALA A CA 1
ATOM 656 C C . ALA A 1 79 ? -5.858 -3.660 -1.168 1.00 90.94 79 ALA A C 1
ATOM 658 O O . ALA A 1 79 ? -5.850 -4.788 -0.662 1.00 90.94 79 ALA A O 1
ATOM 659 N N . VAL A 1 80 ? -5.496 -2.564 -0.510 1.00 92.12 80 VAL A N 1
ATOM 660 C CA . VAL A 1 80 ? -5.020 -2.562 0.870 1.00 92.12 80 VAL A CA 1
ATOM 661 C C . VAL A 1 80 ? -5.646 -1.445 1.694 1.00 92.12 80 VAL A C 1
ATOM 663 O O . VAL A 1 80 ? -6.102 -0.436 1.154 1.00 92.12 80 VAL A O 1
ATOM 666 N N . ARG A 1 81 ? -5.612 -1.598 3.018 1.00 92.50 81 ARG A N 1
ATOM 667 C CA . ARG A 1 81 ? -5.861 -0.509 3.975 1.00 92.50 81 ARG A CA 1
ATOM 668 C C . ARG A 1 81 ? -4.562 -0.095 4.636 1.00 92.50 81 ARG A C 1
ATOM 670 O O . ARG A 1 81 ? -3.769 -0.955 5.003 1.00 92.50 81 ARG A O 1
ATOM 677 N N . ILE A 1 82 ? -4.356 1.206 4.809 1.00 91.88 82 ILE A N 1
ATOM 678 C CA . ILE A 1 82 ? -3.170 1.740 5.486 1.00 91.88 82 ILE A CA 1
ATOM 679 C C . ILE A 1 82 ? -3.460 1.870 6.984 1.00 91.88 82 ILE A C 1
ATOM 681 O O . ILE A 1 82 ? -4.488 2.418 7.372 1.00 91.88 82 ILE A O 1
ATOM 685 N N . TYR A 1 83 ? -2.534 1.395 7.817 1.00 89.81 83 TYR A N 1
ATOM 686 C CA . TYR A 1 83 ? -2.598 1.462 9.283 1.00 89.81 83 TYR A CA 1
ATOM 687 C C . TYR A 1 83 ? -1.507 2.338 9.905 1.00 89.81 83 TYR A C 1
ATOM 689 O O . TYR A 1 83 ? -1.575 2.662 11.089 1.00 89.81 83 TYR A O 1
ATOM 697 N N . GLY A 1 84 ? -0.500 2.733 9.130 1.00 87.38 84 GLY A N 1
ATOM 698 C CA . GLY A 1 84 ? 0.553 3.633 9.586 1.00 87.38 84 GLY A CA 1
ATOM 699 C C . GLY A 1 84 ? 1.507 4.011 8.462 1.00 87.38 84 GLY A C 1
ATOM 700 O O . GLY A 1 84 ? 1.540 3.354 7.423 1.00 87.38 84 GLY A O 1
ATOM 701 N N . TYR A 1 85 ? 2.303 5.055 8.675 1.00 88.94 85 TYR A N 1
ATOM 702 C CA . TYR A 1 85 ? 3.353 5.488 7.752 1.00 88.94 85 TYR A CA 1
ATOM 703 C C . TYR A 1 85 ? 4.564 6.034 8.520 1.00 88.94 85 TYR A C 1
ATOM 705 O O . TYR A 1 85 ? 4.442 6.457 9.670 1.00 88.94 85 TYR A O 1
ATOM 713 N N . GLY A 1 86 ? 5.754 5.989 7.917 1.00 83.44 86 GLY A N 1
ATOM 714 C CA . GLY A 1 86 ? 6.988 6.433 8.573 1.00 83.44 86 GLY A CA 1
ATOM 715 C C . GLY A 1 86 ? 8.251 6.236 7.733 1.00 83.44 86 GLY A C 1
ATOM 716 O O . GLY A 1 86 ? 8.178 5.841 6.574 1.00 83.44 86 GLY A O 1
ATOM 717 N N . GLY A 1 87 ? 9.418 6.532 8.312 1.00 73.19 87 GLY A N 1
ATOM 718 C CA . GLY A 1 87 ? 10.715 6.373 7.647 1.00 73.19 87 GLY A CA 1
ATOM 719 C C . GLY A 1 87 ? 11.296 4.952 7.745 1.00 73.19 87 GLY A C 1
ATOM 720 O O . GLY A 1 87 ? 11.036 4.255 8.722 1.00 73.19 87 GLY A O 1
ATOM 721 N N . MET A 1 88 ? 12.148 4.533 6.797 1.00 59.25 88 MET A N 1
ATOM 722 C CA . MET A 1 88 ? 12.823 3.216 6.825 1.00 59.25 88 MET A CA 1
ATOM 723 C C . MET A 1 88 ? 14.000 3.117 7.827 1.00 59.25 88 MET A C 1
ATOM 725 O O . MET A 1 88 ? 14.705 2.112 7.875 1.00 59.25 88 MET A O 1
ATOM 729 N N . TYR A 1 89 ? 14.175 4.124 8.687 1.00 47.59 89 TYR A N 1
ATOM 730 C CA . TYR A 1 89 ? 15.043 4.082 9.865 1.00 47.59 89 TYR A CA 1
ATOM 731 C C . TYR A 1 89 ? 14.234 4.373 11.118 1.00 47.59 89 TYR A C 1
ATOM 733 O O . TYR A 1 89 ? 14.368 5.409 11.766 1.00 47.59 89 TYR A O 1
ATOM 741 N N . THR A 1 90 ? 13.410 3.413 11.495 1.00 40.09 90 THR A N 1
ATOM 742 C CA . THR A 1 90 ? 12.993 3.304 12.879 1.00 40.09 90 THR A CA 1
ATOM 743 C C . THR A 1 90 ? 13.006 1.833 13.226 1.00 40.09 90 THR A C 1
ATOM 745 O O . THR A 1 90 ? 12.122 1.074 12.835 1.00 40.09 90 THR A O 1
ATOM 748 N N . GLU A 1 91 ? 13.947 1.459 14.088 1.00 39.03 91 GLU A N 1
ATOM 749 C CA . GLU A 1 91 ? 13.933 0.267 14.950 1.00 39.03 91 GLU A CA 1
ATOM 750 C C . GLU A 1 91 ? 12.608 0.091 15.745 1.00 39.03 91 GLU A C 1
ATOM 752 O O . GLU A 1 91 ? 12.490 -0.785 16.591 1.00 39.03 91 GLU A O 1
ATOM 757 N N . LYS A 1 92 ? 11.585 0.916 15.479 1.00 39.66 92 LYS A N 1
ATOM 758 C CA . LYS A 1 92 ? 10.254 0.918 16.076 1.00 39.66 92 LYS A CA 1
ATOM 759 C C . LYS A 1 92 ? 9.196 0.152 15.275 1.00 39.66 92 LYS A C 1
ATOM 761 O O . LYS A 1 92 ? 8.204 -0.222 15.883 1.00 39.66 92 LYS A O 1
ATOM 766 N N . ILE A 1 93 ? 9.373 -0.127 13.976 1.00 42.72 93 ILE A N 1
ATOM 767 C CA . ILE A 1 93 ? 8.372 -0.925 13.221 1.00 42.72 93 ILE A CA 1
ATOM 768 C C . ILE A 1 93 ? 8.514 -2.434 13.518 1.00 42.72 93 ILE A C 1
ATOM 770 O O . ILE A 1 93 ? 7.577 -3.201 13.326 1.00 42.72 93 ILE A O 1
ATOM 774 N N . LEU A 1 94 ? 9.650 -2.867 14.080 1.00 39.03 94 LEU A N 1
ATOM 775 C CA . LEU A 1 94 ? 9.905 -4.272 14.434 1.00 39.03 94 LEU A CA 1
ATOM 776 C C . LEU A 1 94 ? 9.564 -4.649 15.888 1.00 39.03 94 LEU A C 1
ATOM 778 O O . LEU A 1 94 ? 9.673 -5.822 16.234 1.00 39.03 94 LEU A O 1
ATOM 782 N N . ASN A 1 95 ? 9.095 -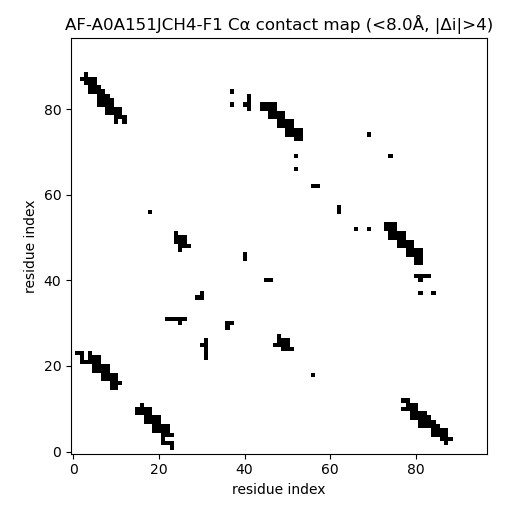3.712 16.719 1.00 32.22 95 ASN A N 1
ATOM 783 C CA . ASN A 1 95 ? 8.653 -4.002 18.091 1.00 32.22 95 ASN A CA 1
ATOM 784 C C . ASN A 1 95 ? 7.126 -4.129 18.188 1.00 32.22 95 ASN A C 1
ATOM 786 O O . ASN A 1 95 ? 6.483 -3.504 19.026 1.00 32.22 95 ASN A O 1
ATOM 790 N N . LEU A 1 96 ? 6.544 -4.985 17.347 1.00 34.72 96 LEU A N 1
ATOM 791 C CA . LEU A 1 96 ? 5.280 -5.649 17.681 1.00 34.72 96 LEU A CA 1
ATOM 792 C C . LEU A 1 96 ? 5.586 -6.875 18.560 1.00 34.72 96 LEU A C 1
ATOM 794 O O . LEU A 1 96 ? 5.386 -8.018 18.148 1.00 34.72 96 LEU A O 1
ATOM 798 N N . LYS A 1 97 ? 6.131 -6.606 19.752 1.00 32.84 97 LYS A N 1
ATOM 799 C CA . LYS A 1 97 ? 6.116 -7.432 20.967 1.00 32.84 97 LYS A CA 1
ATOM 800 C C . LYS A 1 97 ? 6.258 -6.529 22.183 1.00 32.84 97 LYS A C 1
ATOM 802 O O . LYS A 1 97 ? 7.131 -5.636 22.136 1.00 32.84 97 LYS A O 1
#

pLDDT: mean 79.51, std 15.59, range [32.22, 93.31]

Nearest PDB structures (foldseek):
  7kq2-assembly1_A  TM=2.358E-01  e=2.741E-01  Streptococcus sp.
  1kt1-assembly1_A  TM=3.169E-01  e=3.139E+00  Saimiri boliviensis
  7f6d-assembly1_F  TM=2.782E-01  e=3.768E+00  Deinococcus radiodurans R1 = ATCC 13939 = DSM 20539

Solvent-accessible surface area (backbone atoms only — not comparable to full-atom values): 5775 Å² total; per-residue (Å²): 119,91,65,47,42,30,30,33,33,30,31,70,87,56,88,60,42,74,50,79,40,54,31,72,33,40,73,49,69,63,57,48,72,35,70,69,52,44,50,51,34,40,78,68,67,40,74,45,51,29,58,40,62,82,63,82,93,62,57,71,73,56,43,56,59,50,61,74,74,58,57,80,86,44,47,44,80,42,58,27,35,56,81,47,71,49,58,75,83,50,91,66,79,77,57,90,116

Radius of gyration: 12.96 Å; Cα contacts (8 Å, |Δi|>4): 141; chains: 1; bounding box: 28×29×36 Å